Protein AF-A0A925AJQ4-F1 (afdb_monomer_lite)

Secondary structure (DSSP, 8-state):
---------------PPP---EESS-TTSPP-TT---EE-SS-SS---TT-

Sequence (51 aa):
MAHKKGAGSSDNGRDSKSKRLGVKLFGGQHAVAGNVIIRQRGTQFHAGDNV

Structure (mmCIF, N/CA/C/O backbone):
data_AF-A0A925AJQ4-F1
#
_entry.id   AF-A0A925AJQ4-F1
#
loop_
_atom_site.group_PDB
_atom_site.id
_atom_site.type_symbol
_atom_site.label_atom_id
_atom_site.label_alt_id
_atom_site.label_comp_id
_atom_site.label_asym_id
_atom_site.label_entity_id
_atom_site.label_seq_id
_atom_site.pdbx_PDB_ins_code
_atom_site.Cartn_x
_atom_site.Cartn_y
_atom_site.Cartn_z
_atom_site.occupancy
_atom_site.B_iso_or_equiv
_atom_site.auth_seq_id
_atom_site.auth_comp_id
_atom_site.auth_asym_id
_atom_site.auth_atom_id
_atom_site.pdbx_PDB_model_num
ATOM 1 N N . MET A 1 1 ? 7.615 32.493 50.032 1.00 53.78 1 MET A N 1
ATOM 2 C CA . MET A 1 1 ? 7.751 31.904 48.680 1.00 53.78 1 MET A CA 1
ATOM 3 C C . MET A 1 1 ? 8.881 30.893 48.695 1.00 53.78 1 MET A C 1
ATOM 5 O O . MET A 1 1 ? 9.960 31.280 49.111 1.00 53.78 1 MET A O 1
ATOM 9 N N . ALA A 1 2 ? 8.613 29.652 48.274 1.00 53.38 2 ALA A N 1
ATOM 10 C CA . ALA A 1 2 ? 9.527 28.724 47.582 1.00 53.38 2 ALA A CA 1
ATOM 11 C C . ALA A 1 2 ? 9.028 27.279 47.776 1.00 53.38 2 ALA A C 1
ATOM 13 O O . ALA A 1 2 ? 9.689 26.450 48.394 1.00 53.38 2 ALA A O 1
ATOM 14 N N . HIS A 1 3 ? 7.849 26.958 47.232 1.00 54.25 3 HIS A N 1
ATOM 15 C CA . HIS A 1 3 ? 7.586 25.562 46.896 1.00 54.25 3 HIS A CA 1
ATOM 16 C C . HIS A 1 3 ? 8.529 25.223 45.749 1.00 54.25 3 HIS A C 1
ATOM 18 O O . HIS A 1 3 ? 8.462 25.831 44.678 1.00 54.25 3 HIS A O 1
ATOM 24 N N . LYS A 1 4 ? 9.461 24.305 45.998 1.00 59.91 4 LYS A N 1
ATOM 25 C CA . LYS A 1 4 ? 10.325 23.753 44.964 1.00 59.91 4 LYS A CA 1
ATOM 26 C C . LYS A 1 4 ? 9.404 23.162 43.897 1.00 59.91 4 LYS A C 1
ATOM 28 O O . LYS A 1 4 ? 8.763 22.144 44.141 1.00 59.91 4 LYS A O 1
ATOM 33 N N . LYS A 1 5 ? 9.297 23.808 42.731 1.00 60.09 5 LYS A N 1
ATOM 34 C CA . LYS A 1 5 ? 8.795 23.137 41.530 1.00 60.09 5 LYS A CA 1
ATOM 35 C C . LYS A 1 5 ? 9.803 22.028 41.259 1.00 60.09 5 LYS A C 1
ATOM 37 O O . LYS A 1 5 ? 10.863 22.285 40.697 1.00 60.09 5 LYS A O 1
ATOM 42 N N . GLY A 1 6 ? 9.525 20.826 41.759 1.00 55.16 6 GLY A N 1
ATOM 43 C CA . GLY A 1 6 ? 10.199 19.622 41.307 1.00 55.16 6 GLY A CA 1
ATOM 44 C C . GLY A 1 6 ? 9.928 19.530 39.817 1.00 55.16 6 GLY A C 1
ATOM 45 O O . GLY A 1 6 ? 8.829 19.165 39.410 1.00 55.16 6 GLY A O 1
ATOM 46 N N . ALA A 1 7 ? 10.878 19.988 39.007 1.00 61.62 7 ALA A N 1
ATOM 47 C CA . ALA A 1 7 ? 10.817 19.833 37.571 1.00 61.62 7 ALA A CA 1
ATOM 48 C C . ALA A 1 7 ? 10.990 18.337 37.298 1.00 61.62 7 ALA A C 1
ATOM 50 O O . ALA A 1 7 ? 12.107 17.826 37.271 1.00 61.62 7 ALA A O 1
ATOM 51 N N . GLY A 1 8 ? 9.872 17.619 37.193 1.00 63.22 8 GLY A N 1
ATOM 52 C CA . GLY A 1 8 ? 9.868 16.260 36.680 1.00 63.22 8 GLY A CA 1
ATOM 53 C C . GLY A 1 8 ? 10.384 16.309 35.249 1.00 63.22 8 GLY A C 1
ATOM 54 O O . GLY A 1 8 ? 9.718 16.853 34.369 1.00 63.22 8 GLY A O 1
ATOM 55 N N . SER A 1 9 ? 11.595 15.797 35.032 1.00 70.44 9 SER A N 1
ATOM 56 C CA . SER A 1 9 ? 12.110 15.541 33.691 1.00 70.44 9 SER A CA 1
ATOM 57 C C . SER A 1 9 ? 11.101 14.649 32.975 1.00 70.44 9 SER A C 1
ATOM 59 O O . SER A 1 9 ? 10.792 13.559 33.452 1.00 70.44 9 SER A O 1
ATOM 61 N N . SER A 1 10 ? 10.541 15.122 31.865 1.00 69.31 10 SER A N 1
ATOM 62 C CA . SER A 1 10 ? 9.664 14.287 31.049 1.00 69.31 10 SER A CA 1
ATOM 63 C C . SER A 1 10 ? 10.530 13.304 30.267 1.00 69.31 10 SER A C 1
ATOM 65 O O . SER A 1 10 ? 11.207 13.698 29.325 1.00 69.31 10 SER A O 1
ATOM 67 N N . ASP A 1 11 ? 10.491 12.026 30.642 1.00 71.19 11 ASP A N 1
ATOM 68 C CA . ASP A 1 11 ? 11.217 10.924 29.980 1.00 71.19 11 ASP A CA 1
ATOM 69 C C . ASP A 1 11 ? 10.462 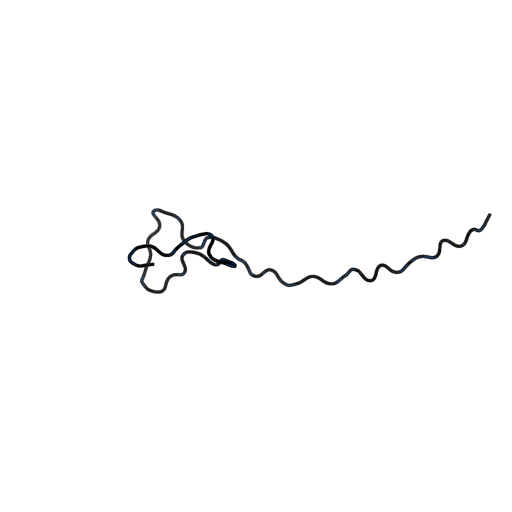10.370 28.745 1.00 71.19 11 ASP A C 1
ATOM 71 O O . ASP A 1 11 ? 10.613 9.228 28.304 1.00 71.19 11 ASP A O 1
ATOM 75 N N . ASN A 1 12 ? 9.588 11.201 28.175 1.00 74.00 12 ASN A N 1
ATOM 76 C CA . ASN A 1 12 ? 8.677 10.845 27.094 1.00 74.00 12 ASN A CA 1
ATOM 77 C C . ASN A 1 12 ? 9.177 11.457 25.777 1.00 74.00 12 ASN A C 1
ATOM 79 O O . ASN A 1 12 ? 8.614 12.426 25.279 1.00 74.00 12 ASN A O 1
ATOM 83 N N . GLY A 1 13 ? 10.265 10.901 25.234 1.00 79.25 13 GLY A N 1
ATOM 84 C CA . GLY A 1 13 ? 10.865 11.313 23.952 1.00 79.25 13 GLY A CA 1
ATOM 85 C C . GLY A 1 13 ? 10.992 10.190 22.915 1.00 79.25 13 GLY A C 1
ATOM 86 O O . GLY A 1 13 ? 11.651 10.364 21.891 1.00 79.25 13 GLY A O 1
ATOM 87 N N . ARG A 1 14 ? 10.415 9.010 23.180 1.00 88.06 14 ARG A N 1
ATOM 88 C CA . ARG A 1 14 ? 10.522 7.844 22.292 1.00 88.06 14 ARG A CA 1
ATOM 89 C C . ARG A 1 14 ? 9.417 7.863 21.243 1.00 88.06 14 ARG A C 1
ATOM 91 O O . ARG A 1 14 ? 8.250 7.698 21.578 1.00 88.06 14 ARG A O 1
ATOM 98 N N . ASP A 1 15 ? 9.814 7.975 19.981 1.00 90.38 15 ASP A N 1
ATOM 99 C CA . ASP A 1 15 ? 8.931 7.767 18.835 1.00 90.38 15 ASP A CA 1
ATOM 100 C C . ASP A 1 15 ? 9.559 6.790 17.832 1.00 90.38 15 ASP A C 1
ATOM 102 O O . ASP A 1 15 ? 10.781 6.689 17.681 1.00 90.38 15 ASP A O 1
ATOM 106 N N . SER A 1 16 ? 8.706 6.043 17.141 1.00 90.38 16 SER A N 1
ATOM 107 C CA . SER A 1 16 ? 9.111 5.105 16.103 1.00 90.38 16 SER A CA 1
ATOM 108 C C . SER A 1 16 ? 9.097 5.781 14.733 1.00 90.38 16 SER A C 1
ATOM 110 O O . SER A 1 16 ? 8.249 6.611 14.424 1.00 90.38 16 SER A O 1
ATOM 112 N N . LYS A 1 17 ? 10.012 5.394 13.839 1.00 94.38 17 LYS A N 1
ATOM 113 C CA . LYS A 1 17 ? 9.955 5.892 12.458 1.00 94.38 17 LYS A CA 1
ATOM 114 C C . LYS A 1 17 ? 8.694 5.384 11.756 1.00 94.38 17 LYS A C 1
ATOM 116 O O . LYS A 1 17 ? 8.432 4.175 11.746 1.00 94.38 17 LYS A O 1
ATOM 121 N N . SER A 1 18 ? 7.993 6.300 11.085 1.00 91.00 18 SER A N 1
ATOM 122 C CA . SER A 1 18 ? 6.839 5.985 10.239 1.00 91.00 18 SER A CA 1
ATOM 123 C C . SER A 1 18 ? 7.162 4.884 9.226 1.00 91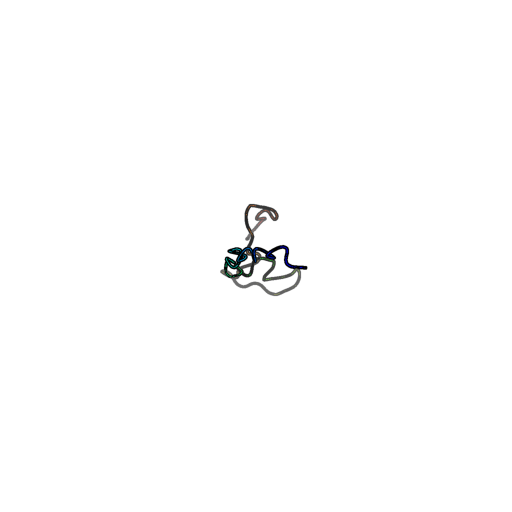.00 18 SER A C 1
ATOM 125 O O . SER A 1 18 ? 8.213 4.879 8.580 1.00 91.00 18 SER A O 1
ATOM 127 N N . LYS A 1 19 ? 6.220 3.951 9.062 1.00 94.31 19 LYS A N 1
ATOM 128 C CA . LYS A 1 19 ? 6.330 2.818 8.129 1.00 94.31 19 LYS A CA 1
ATOM 129 C C . LYS A 1 19 ? 5.766 3.120 6.737 1.00 94.31 19 LYS A C 1
ATOM 131 O O . LYS A 1 19 ? 5.755 2.231 5.888 1.00 94.31 19 LYS A O 1
ATOM 136 N N . ARG A 1 20 ? 5.304 4.359 6.498 1.00 95.00 20 ARG A N 1
ATOM 137 C CA . ARG A 1 20 ? 4.769 4.835 5.204 1.00 95.00 20 ARG A CA 1
ATOM 138 C C . ARG A 1 20 ? 3.725 3.872 4.617 1.00 95.00 20 ARG A C 1
ATOM 140 O O . ARG A 1 20 ? 3.813 3.461 3.451 1.00 95.00 20 ARG A O 1
ATOM 147 N N . LEU A 1 21 ? 2.783 3.465 5.469 1.00 96.25 21 LEU A N 1
ATOM 148 C CA . LEU A 1 21 ? 1.637 2.626 5.111 1.00 96.25 21 LEU A CA 1
ATOM 149 C C . LEU A 1 21 ? 0.696 3.369 4.144 1.00 96.25 21 LEU A C 1
ATOM 151 O O . LEU A 1 21 ? 0.943 4.523 3.792 1.00 96.25 21 LEU A O 1
ATOM 155 N N . GLY A 1 22 ? -0.345 2.689 3.681 1.00 95.56 22 GLY A N 1
ATOM 156 C CA . GLY A 1 22 ? -1.393 3.232 2.824 1.00 95.56 22 GLY A CA 1
ATOM 157 C C . GLY A 1 22 ? -1.342 2.733 1.382 1.00 95.56 22 GLY A C 1
ATOM 158 O O . GLY A 1 22 ? -0.485 1.924 1.005 1.00 95.56 22 GLY A O 1
ATOM 159 N N . VAL A 1 23 ? -2.281 3.252 0.594 1.00 95.75 23 VAL A N 1
ATOM 160 C CA . VAL A 1 23 ? -2.449 2.976 -0.836 1.00 95.75 23 VAL A CA 1
ATOM 161 C C . VAL A 1 23 ? -1.255 3.522 -1.620 1.00 95.75 23 VAL A C 1
ATOM 163 O O . VAL A 1 23 ? -0.711 4.580 -1.297 1.00 95.75 23 VAL A O 1
ATOM 166 N N . LYS A 1 24 ? -0.802 2.750 -2.603 1.00 96.06 24 LYS A N 1
ATOM 167 C CA . LYS A 1 24 ? 0.323 3.053 -3.496 1.00 96.06 24 LYS A CA 1
ATOM 168 C C . LYS A 1 24 ? -0.124 3.160 -4.946 1.00 96.06 24 LYS A C 1
ATOM 170 O O . LYS A 1 24 ? 0.437 3.975 -5.669 1.00 96.06 24 LYS A O 1
ATOM 175 N N . LEU A 1 25 ? -1.147 2.397 -5.321 1.00 94.75 25 LEU A N 1
ATOM 176 C CA . LEU A 1 25 ? -1.804 2.491 -6.614 1.00 94.75 25 LEU A CA 1
ATOM 177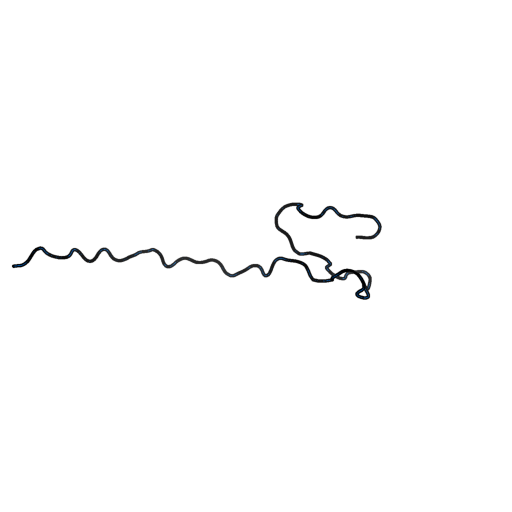 C C . LEU A 1 25 ? -3.312 2.652 -6.404 1.00 94.75 25 LEU A C 1
ATOM 179 O O . LEU A 1 25 ? -3.924 1.864 -5.683 1.00 94.75 25 LEU A O 1
ATOM 183 N N . PHE A 1 26 ? -3.891 3.689 -7.003 1.00 93.88 26 PHE A N 1
ATOM 184 C CA . PHE A 1 26 ? -5.325 3.976 -6.941 1.00 93.88 26 PHE A CA 1
ATOM 185 C C . PHE A 1 26 ? -6.059 3.401 -8.161 1.00 93.88 26 PHE A C 1
ATOM 187 O O . PHE A 1 26 ? -5.446 3.076 -9.178 1.00 93.88 26 PHE A O 1
ATOM 194 N N . GLY A 1 27 ? -7.387 3.288 -8.066 1.00 92.38 27 GLY A N 1
ATOM 195 C CA . GLY A 1 27 ? -8.221 2.789 -9.162 1.00 92.38 27 GLY A CA 1
ATOM 196 C C . GLY A 1 27 ? -8.043 3.607 -10.446 1.00 92.38 27 GLY A C 1
ATOM 197 O O . GLY A 1 27 ? -8.028 4.836 -10.405 1.00 92.38 27 GLY A O 1
ATOM 198 N N . GLY A 1 28 ? -7.889 2.919 -11.579 1.00 91.38 28 GLY A N 1
ATOM 199 C CA . GLY A 1 28 ? -7.682 3.537 -12.895 1.00 91.38 28 GLY A CA 1
ATOM 200 C C . GLY A 1 28 ? -6.223 3.842 -13.249 1.00 91.38 28 GLY A C 1
ATOM 201 O O . GLY A 1 28 ? -5.949 4.259 -14.371 1.00 91.38 28 GLY A O 1
ATOM 202 N N . GLN A 1 29 ? -5.272 3.614 -12.339 1.00 93.50 29 GLN A N 1
ATOM 203 C CA . GLN A 1 29 ? -3.848 3.705 -12.658 1.00 93.50 29 GLN A CA 1
ATOM 204 C C . GLN A 1 29 ? -3.338 2.394 -13.269 1.00 93.50 29 GLN A C 1
ATOM 206 O O . GLN A 1 29 ? -3.752 1.304 -12.876 1.00 93.50 29 GLN A O 1
ATOM 211 N N . HIS A 1 30 ? -2.410 2.498 -14.221 1.00 93.12 30 HIS A N 1
ATOM 212 C CA . HIS A 1 30 ? -1.818 1.330 -14.866 1.00 93.12 30 HIS A CA 1
ATOM 213 C C . HIS A 1 30 ? -0.911 0.563 -13.888 1.00 93.12 30 HIS A C 1
ATOM 215 O O . HIS A 1 30 ? 0.036 1.127 -13.333 1.00 93.12 30 HIS A O 1
ATOM 221 N N . ALA A 1 31 ? -1.180 -0.730 -13.701 1.00 92.75 31 ALA A N 1
ATOM 222 C CA . ALA A 1 31 ? -0.352 -1.635 -12.913 1.00 92.75 31 ALA A CA 1
ATOM 223 C C . ALA A 1 31 ? 0.495 -2.518 -13.833 1.00 92.75 31 ALA A C 1
ATOM 225 O O . ALA A 1 31 ? 0.014 -3.016 -14.846 1.00 92.75 31 ALA A O 1
ATOM 226 N N . VAL A 1 32 ? 1.749 -2.745 -13.451 1.00 94.44 32 VAL A N 1
ATOM 227 C CA . VAL A 1 32 ? 2.575 -3.819 -14.014 1.00 94.44 32 VAL A CA 1
ATOM 228 C C . VAL A 1 32 ? 2.693 -4.913 -12.955 1.00 94.44 32 VAL A C 1
ATOM 230 O O . VAL A 1 32 ? 2.614 -4.626 -11.756 1.00 94.44 32 VAL A O 1
ATOM 233 N N . ALA A 1 33 ? 2.864 -6.164 -13.382 1.00 92.44 33 ALA A N 1
ATOM 234 C CA . ALA A 1 33 ? 3.092 -7.278 -12.469 1.00 92.44 33 ALA A CA 1
ATOM 235 C C . ALA A 1 33 ? 4.257 -6.968 -11.508 1.00 92.44 33 ALA A C 1
ATOM 237 O O . ALA A 1 33 ? 5.323 -6.522 -11.932 1.00 92.44 33 ALA A O 1
ATOM 238 N N . GLY A 1 34 ? 4.035 -7.183 -10.209 1.00 92.31 34 GLY A N 1
ATOM 239 C CA . GLY A 1 34 ? 4.997 -6.860 -9.148 1.00 92.31 34 GLY A CA 1
ATOM 240 C C . GLY A 1 34 ? 4.837 -5.469 -8.521 1.00 92.31 34 GLY A C 1
ATOM 241 O O . GLY A 1 34 ? 5.504 -5.176 -7.527 1.00 92.31 34 GLY A O 1
ATOM 242 N N . ASN A 1 35 ? 3.939 -4.618 -9.030 1.00 94.94 35 ASN A N 1
ATOM 243 C CA . ASN 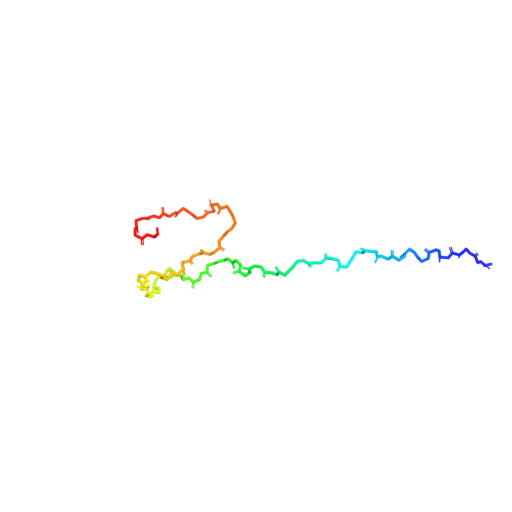A 1 35 ? 3.613 -3.359 -8.364 1.00 94.94 35 ASN A CA 1
ATOM 244 C C . AS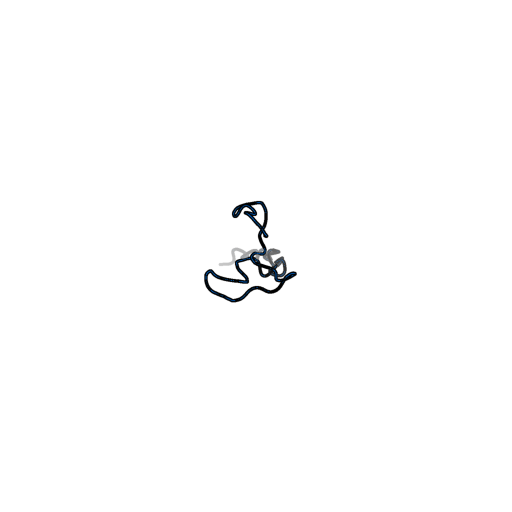N A 1 35 ? 2.915 -3.601 -7.018 1.00 94.94 35 ASN A C 1
ATOM 246 O O . ASN A 1 35 ? 2.050 -4.461 -6.879 1.00 94.94 35 ASN A O 1
ATOM 250 N N . VAL A 1 36 ? 3.244 -2.775 -6.025 1.00 94.00 36 VAL A N 1
ATOM 251 C CA . VAL A 1 36 ? 2.546 -2.776 -4.735 1.00 94.00 36 VAL A CA 1
ATOM 252 C C . VAL A 1 36 ? 1.301 -1.903 -4.846 1.00 94.00 36 VAL A C 1
ATOM 254 O O . VAL A 1 36 ? 1.420 -0.725 -5.170 1.00 94.00 36 VAL A O 1
ATOM 257 N N . ILE A 1 37 ? 0.130 -2.453 -4.517 1.00 94.31 37 ILE A N 1
ATOM 258 C CA . ILE A 1 37 ? -1.140 -1.708 -4.520 1.00 94.31 37 ILE A CA 1
ATOM 259 C C . ILE A 1 37 ? -1.382 -1.035 -3.164 1.00 94.31 37 ILE A C 1
ATOM 261 O O . ILE A 1 37 ? -1.625 0.170 -3.109 1.00 94.31 37 ILE A O 1
ATOM 265 N N . ILE A 1 38 ? -1.239 -1.762 -2.049 1.00 95.62 38 ILE A N 1
ATOM 266 C CA . ILE A 1 38 ? -1.431 -1.245 -0.682 1.00 95.62 38 ILE A CA 1
ATOM 267 C C . ILE A 1 38 ? -0.341 -1.785 0.249 1.00 95.62 38 ILE A C 1
ATOM 269 O O . ILE A 1 38 ? 0.040 -2.949 0.182 1.00 95.62 38 ILE A O 1
ATOM 273 N N . ARG A 1 39 ? 0.132 -0.945 1.180 1.00 96.75 39 ARG A N 1
ATOM 274 C CA . ARG A 1 39 ? 0.939 -1.375 2.330 1.00 96.75 39 ARG A CA 1
ATOM 275 C C . ARG A 1 39 ? 0.149 -1.151 3.614 1.00 96.75 39 ARG A C 1
ATOM 277 O O . ARG A 1 39 ? 0.045 -0.019 4.075 1.00 96.75 39 ARG A O 1
ATOM 284 N N . GLN A 1 40 ? -0.371 -2.212 4.210 1.00 96.19 40 GLN A N 1
ATOM 285 C CA . GLN A 1 40 ? -1.241 -2.137 5.388 1.00 96.19 40 GLN A CA 1
ATOM 286 C C . GLN A 1 40 ? -0.688 -2.930 6.578 1.00 96.19 40 GLN A C 1
ATOM 288 O O . GLN A 1 40 ? 0.277 -3.686 6.454 1.00 96.19 40 GLN A O 1
ATOM 293 N N . ARG A 1 41 ? -1.280 -2.710 7.755 1.00 96.06 41 ARG A N 1
ATOM 294 C CA . ARG A 1 41 ? -1.119 -3.562 8.939 1.00 96.06 41 ARG A CA 1
ATOM 295 C C . ARG A 1 41 ? -2.451 -4.262 9.164 1.00 96.06 41 ARG A C 1
ATOM 297 O O . ARG A 1 41 ? -3.473 -3.589 9.213 1.00 96.06 41 ARG A O 1
ATOM 304 N N . GLY A 1 42 ? -2.426 -5.588 9.266 1.00 94.75 42 GLY A N 1
ATOM 305 C CA . GLY A 1 42 ? -3.646 -6.388 9.163 1.00 94.75 42 GLY A CA 1
ATOM 306 C C . GLY A 1 42 ? -4.228 -6.371 7.746 1.00 94.75 42 GLY A C 1
ATOM 307 O O . GLY A 1 42 ? -3.577 -5.923 6.802 1.00 94.75 42 GLY A O 1
ATOM 308 N N . THR A 1 43 ? -5.450 -6.872 7.605 1.00 95.19 43 THR A N 1
ATOM 309 C CA . THR A 1 43 ? -6.153 -7.033 6.325 1.00 95.19 43 THR A CA 1
ATOM 310 C C . THR A 1 43 ? -7.392 -6.150 6.294 1.00 95.19 43 THR A C 1
ATOM 312 O O . THR A 1 43 ? -8.506 -6.635 6.453 1.00 95.19 43 THR A O 1
ATOM 315 N N . GLN A 1 44 ? -7.199 -4.839 6.139 1.00 94.19 44 GLN A N 1
ATOM 316 C CA . GLN A 1 44 ? -8.322 -3.918 5.942 1.00 94.19 44 GLN A CA 1
ATOM 317 C C . GLN A 1 44 ? -8.873 -4.036 4.515 1.00 94.19 44 GLN A C 1
ATOM 319 O O . GLN A 1 44 ? -10.080 -3.996 4.305 1.00 94.19 44 GLN A O 1
ATOM 324 N N . PHE A 1 45 ? -7.975 -4.213 3.547 1.00 92.31 45 PHE A N 1
ATOM 325 C CA . PHE A 1 45 ? -8.298 -4.540 2.164 1.00 92.31 45 PHE A CA 1
ATOM 326 C C . PHE A 1 45 ? -7.912 -5.992 1.893 1.00 92.31 45 PHE A C 1
ATOM 328 O O . PHE A 1 45 ? -6.785 -6.398 2.195 1.00 92.31 45 PHE A O 1
ATOM 335 N N . HIS A 1 46 ? -8.839 -6.766 1.341 1.00 94.00 46 HIS A N 1
ATOM 336 C CA . HIS A 1 46 ? -8.602 -8.152 0.950 1.00 94.00 46 HIS A CA 1
ATOM 337 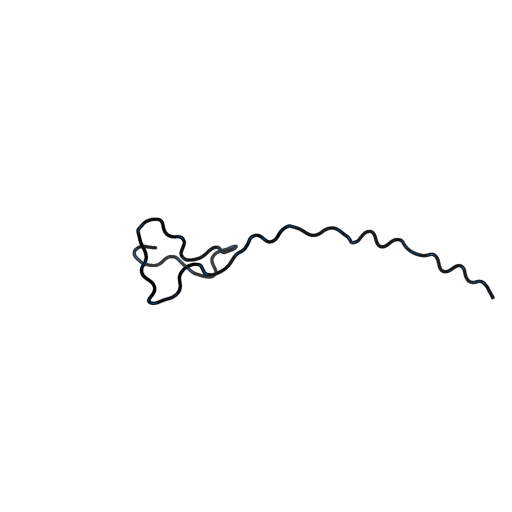C C . HIS A 1 46 ? -8.107 -8.209 -0.498 1.00 94.00 46 HIS A C 1
ATOM 339 O O . HIS A 1 46 ? -8.536 -7.405 -1.327 1.00 94.00 46 HIS A O 1
ATOM 345 N N . ALA A 1 47 ? -7.191 -9.135 -0.789 1.00 92.31 47 ALA A N 1
ATOM 346 C CA . ALA A 1 47 ? -6.757 -9.393 -2.157 1.00 92.31 47 ALA A CA 1
ATOM 347 C C . ALA A 1 47 ? -7.930 -9.977 -2.959 1.00 92.31 47 ALA A C 1
ATOM 349 O O . ALA A 1 47 ? -8.599 -10.899 -2.489 1.00 92.31 47 ALA A O 1
ATOM 350 N N . GLY A 1 48 ? -8.200 -9.388 -4.122 1.00 91.81 48 GLY A N 1
ATOM 351 C CA . GLY A 1 48 ? -9.155 -9.903 -5.101 1.00 91.81 48 GLY A CA 1
ATOM 352 C C . GLY A 1 48 ? -8.432 -10.623 -6.236 1.00 91.81 48 GLY A C 1
ATOM 353 O O . GLY A 1 48 ? -7.253 -10.955 -6.121 1.00 91.81 48 GLY A O 1
ATOM 354 N N . ASP A 1 49 ? -9.120 -10.826 -7.354 1.00 92.75 49 ASP A N 1
ATOM 355 C CA . ASP A 1 49 ? -8.522 -11.484 -8.514 1.00 92.75 49 ASP A CA 1
ATOM 356 C C . ASP A 1 49 ? -7.331 -10.682 -9.075 1.00 92.75 49 ASP A C 1
ATOM 358 O O . ASP A 1 49 ? -7.446 -9.488 -9.357 1.00 92.75 49 ASP A O 1
ATOM 362 N N . ASN A 1 50 ? -6.199 -11.367 -9.284 1.00 87.31 50 ASN A N 1
ATOM 363 C CA . ASN A 1 50 ? -4.938 -10.828 -9.823 1.00 87.31 50 ASN A CA 1
ATOM 364 C C . ASN A 1 50 ? -4.251 -9.734 -8.970 1.00 87.31 50 ASN A C 1
ATOM 366 O O . ASN A 1 50 ? -3.606 -8.840 -9.528 1.00 87.31 50 ASN A O 1
ATOM 370 N N . VAL A 1 51 ? -4.362 -9.808 -7.636 1.00 82.81 51 VAL A N 1
ATOM 371 C CA . VAL A 1 51 ? -3.744 -8.877 -6.663 1.00 82.81 51 VAL A CA 1
ATOM 372 C C . VAL A 1 51 ? -2.939 -9.611 -5.597 1.00 82.81 51 VAL A C 1
ATOM 374 O O . VAL A 1 51 ? -3.433 -10.635 -5.083 1.00 82.81 51 VAL A O 1
#

Radius of gyration: 22.88 Å; chains: 1; bounding box: 21×43×64 Å

pLDDT: mean 85.67, std 13.82, range [53.38, 96.75]

Foldseek 3Di:
DDPDPPPPDPPPPDDDDDPPWFADDDPPDDDDPPDDGTGDDPPPDDDDPPD